Protein AF-A0A821SSR6-F1 (afdb_monomer)

Radius of gyration: 15.4 Å; Cα contacts (8 Å, |Δi|>4): 166; chains: 1; bounding box: 38×24×44 Å

Foldseek 3Di:
DDDDDQAQQPDFPDWDQDPNDIDTSNPPCVVVPQQDPVQACPPDQRHQLSQSNALDCDPAQNRPQFPWFQAPPPRDTHGDHSVPGPPPDAGHDVRD

Secondary structure (DSSP, 8-state):
-PPPPPSSSSS---EEEETTEEEETTTTTTTS-SSSTTTTTSSS--STT-GGGTT---TTTTT-SEEEEEBTTT--EEEEEGGGSSSS---BTT--

Organism: NCBI:txid392032

Mean predicted aligned error: 6.19 Å

Solvent-accessible surface area (backbone atoms only — not comparable to full-atom values): 5668 Å² total; per-residue (Å²): 129,90,82,76,72,59,49,36,46,89,53,84,74,44,74,51,73,58,98,86,41,85,42,40,39,58,54,67,36,95,80,48,51,32,59,37,94,81,38,44,70,65,84,52,79,39,21,68,48,31,66,16,48,32,51,43,93,37,96,69,32,72,54,37,69,21,45,80,29,43,28,61,88,77,68,47,80,40,50,42,48,41,88,59,26,66,69,86,51,76,54,23,68,91,58,52

Sequence (96 aa):
LPHFPTLCDGYNDYSETIDGIFETDETNCERWPCDNQYTRHDGLWNCPDGADEAQFFHPVCHQSIGHPCLLHNTTELICLPLANSNDGIIDCYGGT

Structure (mmCIF, N/CA/C/O backbone):
data_AF-A0A821SSR6-F1
#
_entry.id   AF-A0A821SSR6-F1
#
loop_
_atom_site.group_PDB
_atom_site.id
_atom_site.type_symbol
_atom_site.label_atom_id
_atom_site.label_alt_id
_atom_site.label_comp_id
_atom_site.label_asym_id
_atom_site.label_entity_id
_atom_site.label_seq_id
_atom_site.pdbx_PDB_ins_code
_atom_site.Cartn_x
_atom_site.Cartn_y
_atom_site.Cartn_z
_atom_site.occupancy
_atom_site.B_iso_or_equiv
_atom_site.auth_seq_id
_atom_site.auth_comp_id
_atom_site.auth_asym_id
_atom_site.auth_atom_id
_atom_site.pdbx_PDB_model_num
ATOM 1 N N . LEU A 1 1 ? -4.745 15.412 -9.884 1.00 41.72 1 LEU A N 1
ATOM 2 C CA . LEU A 1 1 ? -3.364 15.729 -9.451 1.00 41.72 1 LEU A CA 1
ATOM 3 C C . LEU A 1 1 ? -2.421 14.871 -10.285 1.00 41.72 1 LEU A C 1
ATOM 5 O O . LEU A 1 1 ? -2.884 13.826 -10.730 1.00 41.72 1 LEU A O 1
ATOM 9 N N . PRO A 1 2 ? -1.188 15.309 -10.584 1.00 48.34 2 PRO A N 1
ATOM 10 C CA . PRO A 1 2 ? -0.213 14.430 -11.222 1.00 48.34 2 PRO A CA 1
ATOM 11 C C . PRO A 1 2 ? 0.018 13.213 -10.317 1.00 48.34 2 PRO A C 1
ATOM 13 O O . PRO A 1 2 ? 0.228 13.375 -9.118 1.00 48.34 2 PRO A O 1
ATOM 16 N N . HIS A 1 3 ? -0.115 12.025 -10.895 1.00 62.06 3 HIS A N 1
ATOM 17 C CA . HIS A 1 3 ? 0.185 10.755 -10.251 1.00 62.06 3 HIS A CA 1
ATOM 18 C C . HIS A 1 3 ? 1.703 10.568 -10.294 1.00 62.06 3 HIS A C 1
ATOM 20 O O . HIS A 1 3 ? 2.276 10.587 -11.386 1.00 62.06 3 HIS A O 1
ATOM 26 N N . PHE A 1 4 ? 2.354 10.484 -9.137 1.00 67.50 4 PHE A N 1
ATOM 27 C CA . PHE A 1 4 ? 3.745 10.046 -9.067 1.00 67.50 4 PHE A CA 1
ATOM 28 C C . PHE A 1 4 ? 3.716 8.528 -8.884 1.00 67.50 4 PHE A C 1
ATOM 30 O O . PHE A 1 4 ? 3.031 8.094 -7.962 1.00 67.50 4 PHE A O 1
ATOM 37 N N . PRO A 1 5 ? 4.372 7.744 -9.759 1.00 72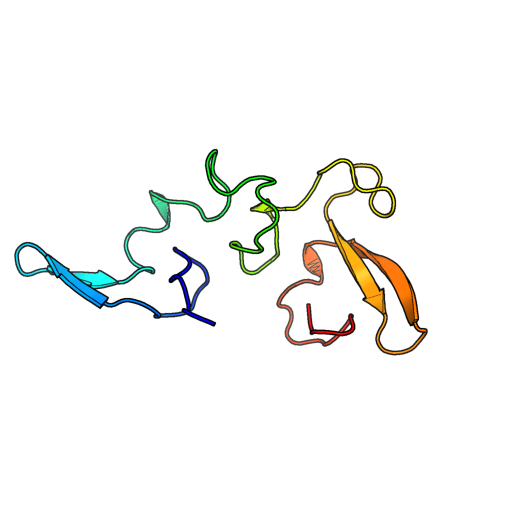.88 5 PRO A N 1
ATOM 38 C CA . PRO A 1 5 ? 4.406 6.295 -9.609 1.00 72.88 5 PRO A CA 1
ATOM 39 C C . PRO A 1 5 ? 5.099 5.940 -8.293 1.00 72.88 5 PRO A C 1
ATOM 41 O O . PRO A 1 5 ? 6.199 6.434 -8.014 1.00 72.88 5 PRO A O 1
ATOM 44 N N . THR A 1 6 ? 4.422 5.129 -7.491 1.00 79.25 6 THR A N 1
ATOM 45 C CA . THR A 1 6 ? 4.990 4.499 -6.303 1.00 79.25 6 THR A CA 1
ATOM 46 C C . THR A 1 6 ? 5.788 3.288 -6.770 1.00 79.25 6 THR A C 1
ATOM 48 O O . THR A 1 6 ? 5.427 2.643 -7.743 1.00 79.25 6 THR A O 1
ATOM 51 N N . LEU A 1 7 ? 6.915 3.002 -6.125 1.00 84.38 7 LEU A N 1
ATOM 52 C CA . LEU A 1 7 ? 7.696 1.815 -6.460 1.00 84.38 7 LEU A CA 1
ATOM 53 C C . LEU A 1 7 ? 7.264 0.657 -5.568 1.00 84.38 7 LEU A C 1
ATOM 55 O O . LEU A 1 7 ? 7.266 0.808 -4.344 1.00 84.38 7 LEU A O 1
ATOM 59 N N . CYS A 1 8 ? 7.036 -0.509 -6.166 1.00 82.25 8 CYS A N 1
ATOM 60 C CA . CYS A 1 8 ? 6.821 -1.763 -5.453 1.00 82.25 8 CYS A CA 1
ATOM 61 C C . CYS A 1 8 ? 5.568 -1.773 -4.568 1.00 82.25 8 CYS A C 1
ATOM 63 O O . CYS A 1 8 ? 5.598 -2.304 -3.451 1.00 82.25 8 CYS A O 1
ATOM 65 N N . ASP A 1 9 ? 4.476 -1.194 -5.066 1.00 78.94 9 ASP A N 1
ATOM 66 C CA . ASP A 1 9 ? 3.172 -1.154 -4.395 1.00 78.94 9 ASP A CA 1
ATOM 67 C C . ASP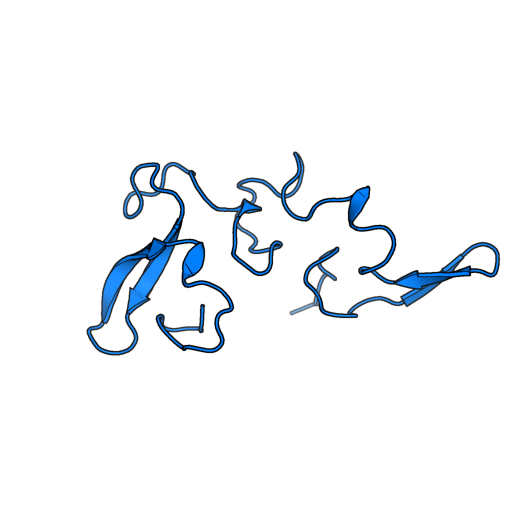 A 1 9 ? 2.183 -2.207 -4.937 1.00 78.94 9 ASP A C 1
ATOM 69 O O . ASP A 1 9 ? 1.045 -2.321 -4.470 1.00 78.94 9 ASP A O 1
ATOM 73 N N . GLY A 1 10 ? 2.629 -3.034 -5.885 1.00 81.75 10 GLY A N 1
ATOM 74 C CA . GLY A 1 10 ? 1.838 -4.080 -6.524 1.00 81.75 10 GLY A CA 1
ATOM 75 C C . GLY A 1 10 ? 1.044 -3.614 -7.747 1.00 81.75 10 GLY A C 1
ATOM 76 O O . GLY A 1 10 ? 0.381 -4.449 -8.379 1.00 81.75 10 GLY A O 1
ATOM 77 N N . TYR A 1 11 ? 1.110 -2.333 -8.113 1.00 84.75 11 TYR A N 1
ATOM 78 C CA . TYR A 1 11 ? 0.477 -1.771 -9.301 1.00 84.75 11 TYR A CA 1
ATOM 79 C C . TYR A 1 11 ? 1.538 -1.379 -10.334 1.00 84.75 11 TYR A C 1
ATOM 81 O O . TYR A 1 11 ? 2.636 -0.973 -10.006 1.00 84.75 11 TYR A O 1
ATOM 89 N N . ASN A 1 12 ? 1.229 -1.559 -11.622 1.00 89.00 12 ASN A N 1
ATOM 90 C CA . ASN A 1 12 ? 2.147 -1.147 -12.689 1.00 89.00 12 ASN A CA 1
ATOM 91 C C . ASN A 1 12 ? 1.755 0.252 -13.162 1.00 89.00 12 ASN A C 1
ATOM 93 O O . ASN A 1 12 ? 0.925 0.379 -14.073 1.00 89.00 12 ASN A O 1
ATOM 97 N N . ASP A 1 13 ? 2.343 1.283 -12.564 1.00 89.56 13 ASP A N 1
A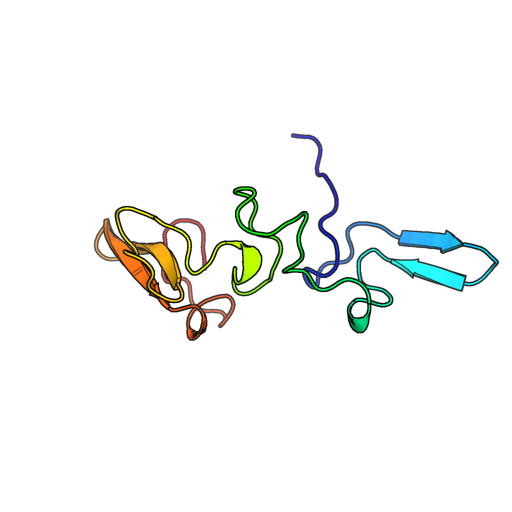TOM 98 C CA . ASP A 1 13 ? 2.105 2.677 -12.934 1.00 89.56 13 ASP A CA 1
ATOM 99 C C . ASP A 1 13 ? 3.147 3.205 -13.924 1.00 89.56 13 ASP A C 1
ATOM 101 O O . ASP A 1 13 ? 2.876 4.159 -14.668 1.00 89.56 13 ASP A O 1
ATOM 105 N N . TYR A 1 14 ? 4.318 2.565 -13.992 1.00 89.50 14 TYR A N 1
ATOM 106 C CA . TYR A 1 14 ? 5.387 2.916 -14.918 1.00 89.50 14 TYR A CA 1
ATOM 107 C C . TYR A 1 14 ? 5.997 1.694 -15.607 1.00 89.50 14 TYR A C 1
ATOM 109 O O . TYR A 1 14 ? 6.270 0.667 -14.999 1.00 89.50 14 TYR A O 1
ATOM 117 N N . SER A 1 15 ? 6.280 1.812 -16.905 1.00 92.06 15 SER A N 1
ATOM 118 C CA . SER A 1 15 ? 7.050 0.792 -17.622 1.00 92.06 15 SER A CA 1
ATOM 119 C C . SER A 1 15 ? 7.908 1.393 -18.725 1.00 92.06 15 SER A C 1
ATOM 121 O O . SER A 1 15 ? 7.497 2.327 -19.418 1.00 92.06 15 SER A O 1
ATOM 123 N N . GLU A 1 16 ? 9.106 0.843 -18.904 1.00 93.19 16 GLU A N 1
ATOM 124 C CA . GLU A 1 16 ? 10.055 1.259 -19.933 1.00 93.19 16 GLU A CA 1
ATOM 125 C C . GLU A 1 16 ? 10.957 0.089 -20.356 1.00 93.19 16 GLU A C 1
ATOM 127 O O . GLU A 1 16 ? 11.051 -0.934 -19.687 1.00 93.19 16 GLU A O 1
ATOM 132 N N . THR A 1 17 ? 11.622 0.206 -21.506 1.00 95.25 17 THR A N 1
ATOM 133 C CA . THR A 1 17 ? 12.676 -0.733 -21.909 1.00 95.25 17 THR A CA 1
ATOM 134 C C . THR A 1 17 ? 14.049 -0.104 -21.695 1.00 95.25 17 THR A C 1
ATOM 136 O O . THR A 1 17 ? 14.422 0.814 -22.424 1.00 95.25 17 THR A O 1
ATOM 139 N N . ILE A 1 18 ? 14.817 -0.626 -20.738 1.00 89.81 18 ILE A N 1
ATOM 140 C CA . ILE A 1 18 ? 16.168 -0.163 -20.394 1.00 89.81 18 ILE A CA 1
ATOM 141 C C . ILE A 1 18 ? 17.154 -1.270 -20.774 1.00 89.81 18 ILE A C 1
ATOM 143 O O . ILE A 1 18 ? 16.978 -2.422 -20.390 1.00 89.81 18 ILE A O 1
ATOM 147 N N . ASP A 1 19 ? 18.158 -0.955 -21.598 1.00 92.00 19 ASP A N 1
ATOM 148 C CA . ASP A 1 19 ? 19.156 -1.923 -22.093 1.00 92.00 19 ASP A CA 1
ATOM 149 C C . ASP A 1 19 ? 18.558 -3.196 -22.736 1.00 92.00 19 ASP A C 1
ATOM 151 O O . ASP A 1 19 ? 19.151 -4.275 -22.731 1.00 92.00 19 ASP A O 1
ATOM 155 N N . GLY A 1 20 ? 17.368 -3.068 -23.335 1.00 92.50 20 GLY A N 1
ATOM 156 C CA . GLY A 1 20 ? 16.647 -4.177 -23.972 1.00 92.50 20 GLY A CA 1
ATOM 157 C C . GLY A 1 20 ? 15.865 -5.073 -23.005 1.00 92.50 20 GLY A C 1
ATOM 158 O O . GLY A 1 20 ? 15.287 -6.066 -23.448 1.00 92.50 20 GLY A O 1
ATOM 159 N N . ILE A 1 21 ? 15.821 -4.729 -21.719 1.00 92.38 21 ILE A N 1
ATOM 160 C CA . ILE A 1 21 ? 15.024 -5.401 -20.693 1.00 92.38 21 ILE A CA 1
ATOM 161 C C . ILE A 1 21 ? 13.771 -4.562 -20.441 1.00 92.38 21 ILE A C 1
ATOM 163 O O . ILE A 1 21 ? 13.850 -3.340 -20.342 1.00 92.38 21 ILE A O 1
ATOM 167 N N . PHE A 1 22 ? 12.607 -5.212 -20.386 1.00 92.75 22 PHE A N 1
ATOM 168 C CA . PHE A 1 22 ? 11.357 -4.559 -20.007 1.00 92.75 22 PHE A CA 1
ATOM 169 C C . PHE A 1 22 ? 11.312 -4.426 -18.485 1.00 92.75 22 PHE A C 1
ATOM 171 O O . PHE A 1 22 ? 11.263 -5.432 -17.778 1.00 92.75 22 PHE A O 1
ATOM 178 N N . GLU A 1 23 ? 11.357 -3.190 -18.013 1.00 92.69 23 GLU A N 1
ATOM 179 C CA . GLU A 1 23 ? 11.384 -2.818 -16.606 1.00 92.69 23 GLU A CA 1
ATOM 180 C C . GLU A 1 23 ? 10.087 -2.086 -16.248 1.00 92.69 23 GLU A C 1
ATOM 182 O O . GLU A 1 23 ? 9.512 -1.357 -17.061 1.00 92.69 23 GLU A O 1
ATOM 187 N N . THR A 1 24 ? 9.635 -2.288 -15.018 1.00 92.12 24 THR A N 1
ATOM 188 C CA . THR A 1 24 ? 8.462 -1.641 -14.429 1.00 92.12 24 THR A CA 1
ATOM 189 C C . THR A 1 24 ? 8.855 -1.057 -13.079 1.00 92.12 24 THR A C 1
ATOM 191 O O . THR A 1 24 ? 9.912 -1.397 -12.542 1.00 92.12 24 THR A O 1
ATOM 194 N N . ASP A 1 25 ? 8.012 -0.201 -12.521 1.00 87.94 25 ASP A N 1
ATOM 195 C CA . ASP A 1 25 ? 8.068 0.187 -11.107 1.00 87.94 25 ASP A CA 1
ATOM 196 C C . ASP A 1 25 ? 7.969 -0.999 -10.129 1.00 87.94 25 ASP A C 1
ATOM 198 O O . ASP A 1 25 ? 8.395 -0.879 -8.983 1.00 87.94 25 ASP A O 1
ATOM 202 N N . GLU A 1 26 ? 7.537 -2.164 -10.618 1.00 89.62 26 GLU A N 1
ATOM 203 C CA . GLU A 1 26 ? 7.420 -3.421 -9.875 1.00 89.62 26 GLU A CA 1
ATOM 204 C C . GLU A 1 26 ? 8.576 -4.413 -10.125 1.00 89.62 26 GLU A C 1
ATOM 206 O O . GLU A 1 26 ? 8.534 -5.567 -9.681 1.00 89.62 26 GLU A O 1
ATOM 211 N N . THR A 1 27 ? 9.633 -4.015 -10.845 1.00 89.94 27 THR A N 1
ATOM 212 C CA . THR A 1 27 ? 10.779 -4.903 -11.105 1.00 89.94 27 THR A CA 1
ATOM 213 C C . THR A 1 27 ? 11.890 -4.737 -10.060 1.00 89.94 27 THR A C 1
ATOM 215 O O . THR A 1 27 ? 12.290 -3.632 -9.709 1.00 89.94 27 THR A O 1
ATOM 218 N N . ASN A 1 28 ? 12.489 -5.852 -9.619 1.00 87.62 28 ASN A N 1
ATOM 219 C CA . ASN A 1 28 ? 13.578 -5.898 -8.629 1.00 87.62 28 ASN A CA 1
ATOM 220 C C . ASN A 1 28 ? 13.217 -5.303 -7.248 1.00 87.62 28 ASN A C 1
ATOM 222 O O . ASN A 1 28 ? 14.085 -4.745 -6.566 1.00 87.62 28 ASN A O 1
ATOM 226 N N . CYS A 1 29 ? 11.966 -5.434 -6.808 1.00 86.25 29 CYS A N 1
ATOM 227 C CA . CYS A 1 29 ? 11.501 -4.937 -5.508 1.00 86.25 29 CYS A CA 1
ATOM 228 C C . CYS A 1 29 ? 12.248 -5.526 -4.304 1.00 86.25 29 CYS A C 1
ATOM 230 O O . CYS A 1 29 ? 12.361 -4.891 -3.259 1.00 86.25 29 CYS A O 1
ATOM 232 N N . GLU A 1 30 ? 12.873 -6.696 -4.449 1.00 86.31 30 GLU A N 1
ATOM 233 C CA . GLU A 1 30 ? 13.771 -7.251 -3.435 1.00 86.31 30 GLU A CA 1
ATOM 234 C C . GLU A 1 30 ? 15.031 -6.400 -3.190 1.00 86.31 30 GLU A C 1
ATOM 236 O O . GLU A 1 30 ? 15.684 -6.544 -2.155 1.00 86.31 30 GLU A O 1
ATOM 241 N N . ARG A 1 31 ? 15.389 -5.517 -4.132 1.00 86.31 31 ARG A N 1
ATOM 242 C CA . ARG A 1 31 ? 16.493 -4.550 -3.997 1.00 86.31 31 ARG A CA 1
ATOM 243 C C . ARG A 1 31 ? 16.017 -3.180 -3.521 1.00 86.31 31 ARG A C 1
ATOM 245 O O . ARG A 1 31 ? 16.819 -2.442 -2.950 1.00 86.31 31 ARG A O 1
ATOM 252 N N . TRP A 1 32 ? 14.745 -2.867 -3.748 1.00 82.81 32 TRP A N 1
ATOM 253 C CA . TRP A 1 32 ? 14.108 -1.591 -3.435 1.00 82.81 32 TRP A CA 1
ATOM 254 C C . TRP A 1 32 ? 12.831 -1.848 -2.632 1.00 82.81 32 TRP A C 1
ATOM 256 O O . TRP A 1 32 ? 11.735 -1.748 -3.176 1.00 82.81 32 TRP A O 1
ATOM 266 N N . PRO A 1 33 ? 12.953 -2.229 -1.347 1.00 83.88 33 PRO A N 1
ATOM 267 C CA . PRO A 1 33 ? 11.779 -2.465 -0.521 1.00 83.88 33 PRO A CA 1
ATOM 268 C C . PRO A 1 33 ? 10.958 -1.178 -0.381 1.00 83.88 33 PRO A C 1
ATOM 270 O O . PRO A 1 33 ? 11.531 -0.089 -0.262 1.00 83.88 33 PRO A O 1
ATOM 273 N N . CYS A 1 34 ? 9.631 -1.318 -0.341 1.00 86.81 34 CYS A N 1
ATOM 274 C CA . CYS A 1 34 ? 8.701 -0.201 -0.162 1.00 86.81 34 CYS A CA 1
ATOM 275 C C . CYS A 1 34 ? 8.950 0.560 1.156 1.00 86.81 34 CYS A C 1
ATOM 277 O O . CYS A 1 34 ? 8.847 1.779 1.164 1.00 86.81 34 CYS A O 1
ATOM 279 N N . ASP A 1 35 ? 9.376 -0.114 2.238 1.00 88.00 35 ASP A N 1
ATOM 280 C CA . ASP A 1 35 ? 9.888 0.512 3.470 1.00 88.00 35 ASP A CA 1
ATOM 281 C C . ASP A 1 35 ? 11.417 0.635 3.389 1.00 88.00 35 ASP A C 1
ATOM 283 O O . ASP A 1 35 ? 12.166 -0.324 3.610 1.00 88.00 35 ASP A O 1
ATOM 287 N N . ASN A 1 36 ? 11.892 1.839 3.083 1.00 86.62 36 ASN A N 1
ATOM 288 C CA . ASN A 1 36 ? 13.306 2.181 3.046 1.00 86.62 36 ASN A CA 1
ATOM 289 C C . ASN A 1 36 ? 13.550 3.583 3.636 1.00 86.62 36 ASN A C 1
ATOM 291 O O . ASN A 1 36 ? 12.636 4.274 4.063 1.00 86.62 36 ASN A O 1
ATOM 295 N N . GLN A 1 37 ? 14.807 4.030 3.681 1.00 88.88 37 GLN A N 1
ATOM 296 C CA . GLN A 1 37 ? 15.172 5.307 4.315 1.00 88.88 37 GLN A CA 1
ATOM 297 C C . GLN A 1 37 ? 14.558 6.564 3.668 1.00 88.88 37 GLN A C 1
ATOM 299 O O . GLN A 1 37 ? 14.672 7.642 4.246 1.00 88.88 37 GLN A O 1
ATOM 304 N N . TYR A 1 38 ? 14.009 6.448 2.457 1.00 85.62 38 TYR A N 1
ATOM 305 C CA . TYR A 1 38 ? 13.400 7.551 1.717 1.00 85.62 38 TYR A CA 1
ATOM 306 C C . TYR A 1 38 ? 11.878 7.578 1.836 1.00 85.62 38 TYR A C 1
ATOM 308 O O . TYR A 1 38 ? 11.321 8.664 1.762 1.00 85.62 38 TYR A O 1
ATOM 316 N N . THR A 1 39 ? 11.249 6.416 2.015 1.00 87.44 39 THR A N 1
ATOM 317 C CA . THR A 1 39 ? 9.791 6.258 2.127 1.00 87.44 39 THR A CA 1
ATOM 318 C C . THR A 1 39 ? 9.324 6.174 3.573 1.00 87.44 39 THR A C 1
ATOM 320 O O . THR A 1 39 ? 8.198 6.520 3.881 1.00 87.44 39 THR A O 1
ATOM 323 N N . ARG A 1 40 ? 10.190 5.740 4.496 1.00 89.56 40 ARG A N 1
ATOM 324 C CA . ARG A 1 40 ? 9.813 5.584 5.898 1.00 89.56 40 ARG A CA 1
ATOM 325 C C . ARG A 1 40 ? 9.425 6.913 6.532 1.00 89.56 40 ARG A C 1
ATOM 327 O O . ARG A 1 40 ? 10.280 7.792 6.690 1.00 89.56 40 ARG A O 1
ATOM 334 N N . HIS A 1 41 ? 8.201 6.964 7.048 1.00 87.25 41 HIS A N 1
ATOM 335 C CA . HIS A 1 41 ? 7.645 8.101 7.783 1.00 87.25 41 HIS A CA 1
ATOM 336 C C . HIS A 1 41 ? 7.683 9.395 6.964 1.00 87.25 41 HIS A C 1
ATOM 338 O O . HIS A 1 41 ? 7.891 10.480 7.521 1.00 87.25 41 HIS A O 1
ATOM 344 N N . ASP A 1 42 ? 7.531 9.282 5.644 1.00 86.88 42 ASP A N 1
ATOM 345 C CA . ASP A 1 42 ? 7.461 10.422 4.732 1.00 86.88 42 ASP A CA 1
ATOM 346 C C . ASP A 1 42 ? 6.023 10.958 4.580 1.00 86.88 42 ASP A C 1
ATOM 348 O O . ASP A 1 42 ? 5.815 12.066 4.068 1.00 86.88 42 ASP A O 1
ATOM 352 N N . GLY A 1 43 ? 5.045 10.228 5.129 1.00 84.12 43 GLY A N 1
ATOM 353 C CA . GLY A 1 43 ? 3.626 10.562 5.118 1.00 84.12 43 GLY A CA 1
ATOM 354 C C . GLY A 1 43 ? 2.876 10.057 3.885 1.00 84.12 43 GLY A C 1
ATOM 355 O O . GLY A 1 43 ? 1.700 10.401 3.726 1.00 84.12 43 GLY A O 1
ATOM 356 N N . LEU A 1 44 ? 3.525 9.283 3.014 1.00 85.12 44 LEU A N 1
ATOM 357 C CA . LEU A 1 44 ? 2.927 8.607 1.869 1.00 85.12 44 LEU A CA 1
ATOM 358 C C . LEU A 1 44 ? 2.845 7.110 2.152 1.00 85.12 44 LEU A C 1
ATOM 360 O O . LEU A 1 44 ? 3.747 6.517 2.714 1.00 85.12 44 LEU A O 1
ATOM 364 N N . TRP A 1 45 ? 1.738 6.494 1.752 1.00 84.19 45 TRP A N 1
ATOM 365 C CA . TRP A 1 45 ? 1.518 5.067 1.946 1.00 84.19 45 TRP A CA 1
ATOM 366 C C . TRP A 1 45 ? 2.072 4.315 0.731 1.00 84.19 45 TRP A C 1
ATOM 368 O O . TRP A 1 45 ? 1.357 4.140 -0.256 1.00 84.19 45 TRP A O 1
ATOM 378 N N . ASN A 1 46 ? 3.345 3.917 0.783 1.00 86.38 46 ASN A N 1
ATOM 379 C CA . ASN A 1 46 ? 4.025 3.241 -0.326 1.00 86.38 46 ASN A CA 1
ATOM 380 C C . ASN A 1 46 ? 3.909 1.713 -0.234 1.00 86.38 46 ASN A C 1
ATOM 382 O O . ASN A 1 46 ? 3.798 1.037 -1.253 1.00 86.38 46 ASN A O 1
ATOM 386 N N . CYS A 1 47 ? 3.946 1.141 0.973 1.00 86.50 47 CYS A N 1
ATOM 387 C CA . CYS A 1 47 ? 3.789 -0.303 1.139 1.00 86.50 47 CYS A CA 1
ATOM 388 C C . CYS A 1 47 ? 2.312 -0.703 1.087 1.00 86.50 47 CYS A C 1
ATOM 390 O O . CYS A 1 47 ? 1.511 -0.052 1.744 1.00 86.50 47 CYS A O 1
ATOM 392 N N . PRO A 1 48 ? 1.915 -1.821 0.455 1.00 84.50 48 PRO A N 1
ATOM 393 C CA . PRO A 1 48 ? 0.506 -2.223 0.407 1.00 84.50 48 PRO A CA 1
ATOM 394 C C . PRO A 1 48 ? -0.163 -2.349 1.785 1.00 84.50 48 PRO A C 1
ATOM 396 O O . PRO A 1 48 ? -1.344 -2.059 1.928 1.00 84.50 48 PRO A O 1
ATOM 399 N N . ASP A 1 49 ? 0.587 -2.740 2.817 1.00 87.50 49 ASP A N 1
ATOM 400 C CA . ASP A 1 49 ? 0.106 -2.824 4.198 1.00 87.50 49 ASP A CA 1
ATOM 401 C C . ASP A 1 49 ? 0.276 -1.516 5.002 1.00 87.50 49 ASP A C 1
ATOM 403 O O . ASP A 1 49 ? -0.335 -1.353 6.061 1.00 87.50 49 ASP A O 1
ATOM 407 N N . GLY A 1 50 ? 1.056 -0.562 4.490 1.00 87.06 50 GLY A N 1
ATOM 408 C CA . GLY A 1 50 ? 1.388 0.707 5.142 1.00 87.06 50 GLY A CA 1
ATOM 409 C C . GLY A 1 50 ? 2.559 0.601 6.113 1.00 87.06 50 GLY A C 1
ATOM 410 O O . GLY A 1 50 ? 2.668 1.401 7.044 1.00 87.06 50 GLY A O 1
ATOM 411 N N . ALA A 1 51 ? 3.408 -0.423 5.964 1.00 89.50 51 ALA A N 1
ATOM 412 C CA . ALA A 1 51 ? 4.532 -0.666 6.864 1.00 89.50 51 ALA A CA 1
ATOM 413 C C . ALA A 1 51 ? 5.553 0.482 6.910 1.00 89.50 51 ALA A C 1
ATOM 415 O O . ALA A 1 51 ? 6.146 0.717 7.964 1.00 89.50 51 ALA A O 1
ATOM 416 N N . ASP A 1 52 ? 5.729 1.208 5.808 1.00 88.56 52 ASP A N 1
ATOM 417 C CA . ASP A 1 52 ? 6.598 2.383 5.709 1.00 88.56 52 ASP A CA 1
ATOM 418 C C . ASP A 1 52 ? 6.145 3.537 6.618 1.00 88.56 52 ASP A C 1
ATOM 420 O O . ASP A 1 52 ? 6.979 4.274 7.147 1.00 88.56 52 ASP A O 1
ATOM 424 N N . GLU A 1 53 ? 4.848 3.613 6.918 1.00 88.31 53 GLU A N 1
ATOM 425 C CA . GLU A 1 53 ? 4.251 4.632 7.790 1.00 88.31 53 GLU A CA 1
ATOM 426 C C . GLU A 1 53 ? 3.919 4.120 9.207 1.00 88.31 53 GLU A C 1
ATOM 428 O O . GLU A 1 53 ? 3.461 4.868 10.080 1.00 88.31 53 GLU A O 1
ATOM 433 N N . ALA A 1 54 ? 4.183 2.842 9.488 1.00 85.69 54 ALA A N 1
ATOM 434 C CA . ALA A 1 54 ? 3.900 2.227 10.780 1.00 85.69 54 ALA A CA 1
ATOM 435 C C . ALA A 1 54 ? 4.941 2.581 11.857 1.00 85.69 54 ALA A C 1
ATOM 437 O O . ALA A 1 54 ? 6.057 3.014 11.581 1.00 85.69 54 ALA A O 1
ATOM 438 N N . GLN A 1 55 ? 4.597 2.362 13.133 1.00 80.31 55 GLN A N 1
ATOM 439 C CA . GLN A 1 55 ? 5.477 2.621 14.291 1.00 80.31 55 GLN A CA 1
ATOM 440 C C . GLN A 1 55 ? 5.961 4.079 14.425 1.00 80.31 55 GLN A C 1
ATOM 442 O O . GLN A 1 55 ? 6.885 4.369 15.189 1.00 80.31 55 GLN A O 1
ATOM 447 N N . PHE A 1 56 ? 5.315 5.020 13.739 1.00 77.06 56 PHE A N 1
ATOM 448 C CA . PHE A 1 56 ? 5.562 6.441 13.922 1.00 77.06 56 PHE A CA 1
ATOM 449 C C . PHE A 1 56 ? 4.902 6.965 15.208 1.00 77.06 56 PHE A C 1
ATOM 451 O O . PHE A 1 56 ? 3.928 6.398 15.725 1.00 77.06 56 PHE A O 1
ATOM 458 N N . PHE A 1 57 ? 5.406 8.082 15.747 1.00 74.81 57 PHE A N 1
ATOM 459 C CA . PHE A 1 57 ? 4.744 8.763 16.860 1.00 74.81 57 PHE A CA 1
ATOM 460 C C . PHE A 1 57 ? 3.476 9.465 16.362 1.00 74.81 57 PHE A C 1
ATOM 462 O O . PHE A 1 57 ? 3.461 10.664 16.096 1.00 74.81 57 PHE A O 1
ATOM 469 N N . HIS A 1 58 ? 2.394 8.700 16.247 1.00 79.56 58 HIS A N 1
ATOM 470 C CA . HIS A 1 58 ? 1.068 9.225 15.968 1.00 79.56 58 HIS A CA 1
ATOM 471 C C . HIS A 1 58 ? 0.231 9.271 17.261 1.00 79.56 58 HIS A C 1
ATOM 473 O O . HIS A 1 58 ? 0.233 8.284 18.005 1.00 79.56 58 HIS A O 1
ATOM 479 N N . PRO A 1 59 ? -0.533 10.351 17.536 1.00 82.62 59 PRO A N 1
ATOM 480 C CA . PRO A 1 59 ? -1.358 10.470 18.747 1.00 82.62 59 PRO A CA 1
ATOM 481 C C . PRO A 1 59 ? -2.361 9.326 18.949 1.00 82.62 59 PRO A C 1
ATOM 483 O O . PRO A 1 59 ? -2.756 9.036 20.070 1.00 82.62 59 PRO A O 1
ATOM 486 N N . VAL A 1 60 ? -2.779 8.685 17.855 1.00 85.25 60 VAL A N 1
ATOM 487 C CA . VAL A 1 60 ? -3.730 7.560 17.872 1.00 85.25 60 VAL A CA 1
ATOM 488 C C . VAL A 1 60 ? -3.022 6.222 18.075 1.00 85.25 60 VAL A C 1
ATOM 490 O O . VAL A 1 60 ? -3.511 5.374 18.813 1.00 85.25 60 VAL A O 1
ATOM 493 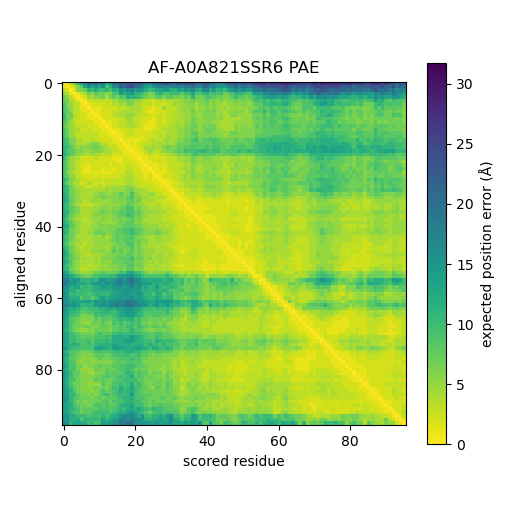N N . CYS A 1 61 ? -1.868 6.025 17.433 1.00 85.38 61 CYS A N 1
ATOM 494 C CA . CYS A 1 61 ? -1.189 4.733 17.425 1.00 85.38 61 CYS A CA 1
ATOM 495 C C . CYS A 1 61 ? -0.142 4.580 18.529 1.00 85.38 61 CYS A C 1
ATOM 497 O O . CYS A 1 61 ? 0.199 3.448 18.836 1.00 85.38 61 CYS A O 1
ATOM 499 N N . HIS A 1 62 ? 0.351 5.654 19.161 1.00 81.12 62 HIS A N 1
ATOM 500 C CA . HIS A 1 62 ? 1.284 5.601 20.302 1.00 81.12 62 HIS A CA 1
ATOM 501 C C . HIS A 1 62 ? 2.383 4.515 20.170 1.00 81.12 62 HIS A C 1
ATOM 503 O O . HIS A 1 62 ? 2.587 3.721 21.084 1.00 81.12 62 HIS A O 1
ATOM 509 N N . GLN A 1 63 ? 3.094 4.479 19.031 1.00 75.62 63 GLN A N 1
ATOM 510 C CA . GLN A 1 63 ? 4.145 3.489 18.699 1.00 75.62 63 GLN A CA 1
ATOM 511 C C . GLN A 1 63 ? 3.662 2.042 18.472 1.00 75.62 63 GLN A C 1
ATOM 513 O O . GLN A 1 63 ? 4.467 1.114 18.404 1.00 75.62 63 GLN A O 1
ATOM 518 N N . SER A 1 64 ? 2.357 1.832 18.331 1.00 83.88 64 SER A N 1
ATOM 519 C CA . SER A 1 64 ? 1.791 0.557 17.894 1.00 83.88 64 SER A CA 1
ATOM 520 C C . SER A 1 64 ? 2.124 0.291 16.428 1.00 83.88 64 SER A C 1
ATOM 522 O O . SER A 1 64 ? 2.334 1.205 15.629 1.00 83.88 64 SER A O 1
ATOM 524 N N . ILE A 1 65 ? 2.156 -0.993 16.085 1.00 86.94 65 ILE A N 1
ATOM 525 C CA . ILE A 1 65 ? 2.381 -1.494 14.729 1.00 86.94 65 ILE A CA 1
ATOM 526 C C . ILE A 1 65 ? 1.055 -1.408 13.966 1.00 86.94 65 ILE A C 1
ATOM 528 O O . ILE A 1 65 ? 0.260 -2.348 13.981 1.00 86.94 65 ILE A O 1
ATOM 532 N N . GLY A 1 66 ? 0.787 -0.250 13.374 1.00 88.81 66 GLY A N 1
ATOM 533 C CA . GLY A 1 66 ? -0.464 0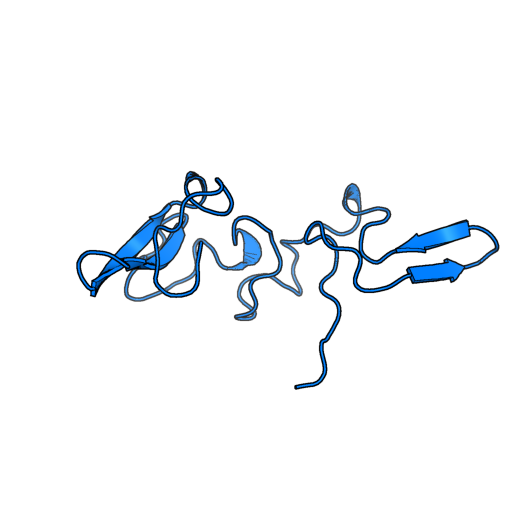.030 12.684 1.00 88.81 66 GLY A CA 1
ATOM 534 C C . GLY A 1 66 ? -0.542 1.468 12.195 1.00 88.81 66 GLY A C 1
ATOM 535 O O . GLY A 1 66 ? 0.406 2.238 12.371 1.00 88.81 66 GLY A O 1
ATOM 536 N N . HIS A 1 67 ? -1.688 1.823 11.626 1.00 87.94 67 HIS A N 1
ATOM 537 C CA . HIS A 1 67 ? -1.951 3.152 11.079 1.00 87.94 67 HIS A CA 1
ATOM 538 C C . HIS A 1 67 ? -3.265 3.739 11.621 1.00 87.94 67 HIS A C 1
ATOM 540 O O . HIS A 1 67 ? -4.130 3.017 12.131 1.00 87.94 67 HIS A O 1
ATOM 546 N N . PRO A 1 68 ? -3.414 5.074 11.608 1.00 89.25 68 PRO A N 1
ATOM 547 C CA . PRO A 1 68 ? -4.632 5.728 12.063 1.00 89.25 68 PRO A CA 1
ATOM 548 C C . PRO A 1 68 ? -5.789 5.441 11.106 1.00 89.25 68 PRO A C 1
ATOM 550 O O . PRO A 1 68 ? -5.724 5.749 9.922 1.00 89.25 68 PRO A O 1
ATOM 553 N N . CYS A 1 69 ? -6.885 4.937 11.653 1.00 90.69 69 CYS A N 1
ATOM 554 C CA . CYS A 1 69 ? -8.053 4.514 10.903 1.00 90.69 69 CYS A CA 1
ATOM 555 C C . CYS A 1 69 ? -9.309 5.148 11.485 1.00 90.69 69 CYS A C 1
ATOM 557 O O . CYS A 1 69 ? -9.582 5.021 12.679 1.00 90.69 69 CYS A O 1
ATOM 559 N N . LEU A 1 70 ? -10.107 5.801 10.642 1.00 93.38 70 LEU A N 1
ATOM 560 C CA . LEU A 1 70 ? -11.464 6.191 11.006 1.00 93.38 70 LEU A CA 1
ATOM 561 C C . LEU A 1 70 ? -12.415 5.072 10.584 1.00 93.38 70 LEU A C 1
ATOM 563 O O . LEU A 1 70 ? -12.689 4.933 9.394 1.00 93.38 70 LEU A O 1
ATOM 567 N N . LEU A 1 71 ? -12.922 4.293 11.537 1.00 93.56 71 LEU A N 1
ATOM 568 C CA . LEU A 1 71 ? -13.799 3.156 11.256 1.00 93.56 71 LEU A CA 1
ATOM 569 C C . LEU A 1 71 ? -15.030 3.575 10.445 1.00 93.56 71 LEU A C 1
ATOM 571 O O . LEU A 1 71 ? -15.751 4.505 10.824 1.00 93.56 71 LEU A O 1
ATOM 575 N N . HIS A 1 72 ? -15.307 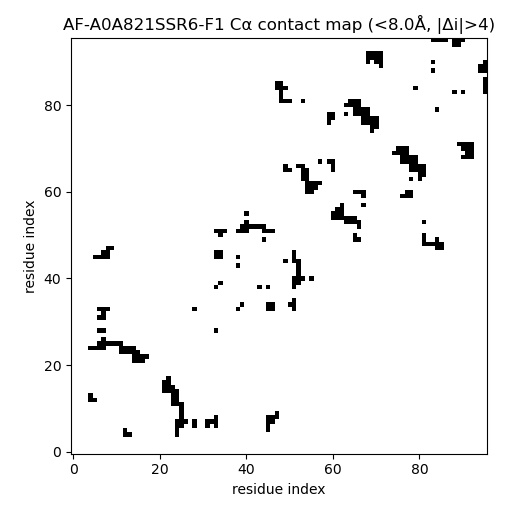2.858 9.352 1.00 89.44 72 HIS A N 1
ATOM 576 C CA . HIS A 1 72 ? -16.403 3.208 8.441 1.00 89.44 72 HIS A CA 1
ATOM 577 C C . HIS A 1 72 ? -17.793 3.065 9.093 1.00 89.44 72 HIS A C 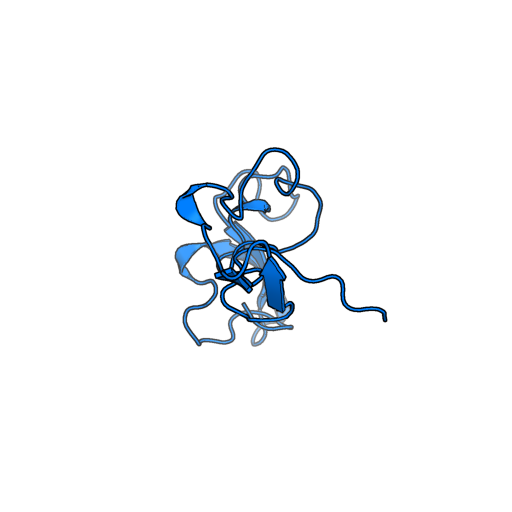1
ATOM 579 O O . HIS A 1 72 ? -18.722 3.803 8.766 1.00 89.44 72 HIS A O 1
ATOM 585 N N . ASN A 1 73 ? -17.939 2.135 10.040 1.00 89.62 73 ASN A N 1
ATOM 586 C CA . ASN A 1 73 ? -19.208 1.798 10.688 1.00 89.62 73 ASN A CA 1
ATOM 587 C C . ASN A 1 73 ? -19.537 2.688 11.902 1.00 89.62 73 ASN A C 1
ATOM 589 O O . ASN A 1 73 ? -20.693 3.072 12.076 1.00 89.62 73 ASN A O 1
ATOM 593 N N . THR A 1 74 ? -18.551 3.012 12.741 1.00 93.56 74 THR A N 1
ATOM 594 C CA . THR A 1 74 ? -18.747 3.731 14.010 1.00 93.56 74 THR A CA 1
ATOM 595 C C . THR A 1 74 ? -18.229 5.158 13.992 1.00 93.56 74 THR A C 1
ATOM 597 O O . THR A 1 74 ? -18.557 5.910 14.907 1.00 93.56 74 THR A O 1
ATOM 600 N N . THR A 1 75 ? -17.442 5.559 12.984 1.00 90.38 75 THR A N 1
ATOM 601 C CA . THR A 1 75 ? -16.703 6.839 12.948 1.00 90.38 75 THR A CA 1
ATOM 602 C C . THR A 1 75 ? -15.732 7.022 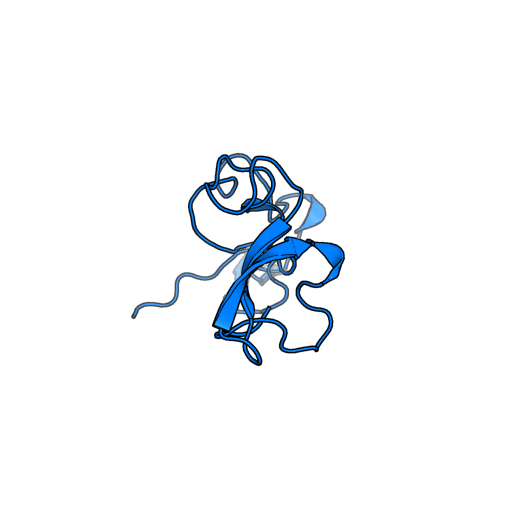14.122 1.00 90.38 75 THR A C 1
ATOM 604 O O . THR A 1 75 ? -15.375 8.144 14.476 1.00 90.38 75 THR A O 1
ATOM 607 N N . GLU A 1 76 ? -15.298 5.926 14.744 1.00 94.12 76 GLU A N 1
ATOM 608 C CA . GLU A 1 76 ? -14.285 5.948 15.797 1.00 94.12 76 GLU A CA 1
ATOM 609 C C . GLU A 1 76 ? -12.879 5.961 15.191 1.00 94.12 76 GLU A C 1
ATOM 611 O O . GLU A 1 76 ? -12.608 5.263 14.213 1.00 94.12 76 GLU A O 1
ATOM 616 N N . LEU A 1 77 ? -11.988 6.765 15.772 1.00 92.31 77 LEU A N 1
ATOM 617 C CA . LEU A 1 77 ? -10.591 6.839 15.366 1.00 92.31 77 LEU A CA 1
ATOM 618 C C . LEU A 1 77 ? -9.781 5.807 16.156 1.00 92.31 77 LEU A C 1
ATOM 620 O O . LEU A 1 77 ? -9.557 5.977 17.355 1.00 92.31 77 LEU A O 1
ATOM 624 N N . ILE A 1 78 ? -9.346 4.751 15.477 1.00 92.19 78 ILE A N 1
ATOM 625 C CA . ILE A 1 78 ? -8.570 3.649 16.048 1.00 92.19 78 ILE A CA 1
ATOM 626 C C . ILE A 1 78 ? -7.170 3.597 15.433 1.00 92.19 78 ILE A C 1
ATOM 628 O O . ILE A 1 78 ? -6.898 4.223 14.410 1.00 92.19 78 ILE A O 1
ATOM 632 N N . CYS A 1 79 ? -6.281 2.820 16.046 1.00 91.69 79 CYS A N 1
ATOM 633 C CA . CYS A 1 79 ? -5.078 2.354 15.367 1.00 91.69 79 CYS A CA 1
ATOM 634 C C . CYS A 1 79 ? -5.373 0.980 14.755 1.00 91.69 79 CYS A C 1
ATOM 636 O O . CYS A 1 79 ? -5.545 0.016 15.508 1.00 91.69 79 CYS A O 1
ATOM 638 N N . LEU A 1 80 ? -5.483 0.893 13.428 1.00 91.81 80 LEU A N 1
ATOM 639 C CA . LEU A 1 80 ? -5.716 -0.377 12.747 1.00 91.81 80 LEU A CA 1
ATOM 640 C C . LEU A 1 80 ? -4.389 -1.147 12.649 1.00 91.81 80 LEU A C 1
ATOM 642 O O . LEU A 1 80 ? -3.388 -0.571 12.215 1.00 91.81 80 LEU A O 1
ATOM 646 N N . PRO A 1 81 ? -4.340 -2.425 13.062 1.00 91.62 81 PRO A N 1
ATOM 647 C CA .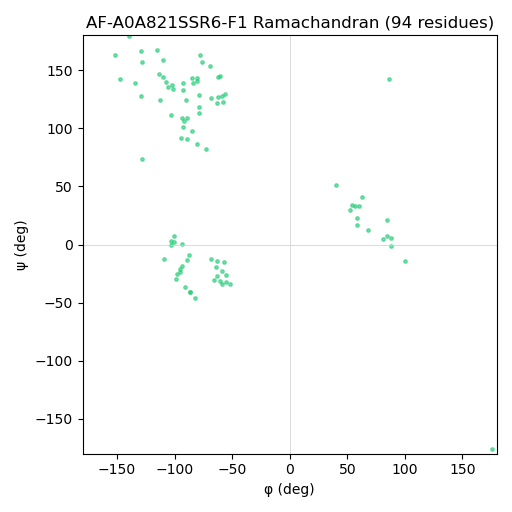 PRO A 1 81 ? -3.143 -3.242 12.911 1.00 91.62 81 PRO A CA 1
ATOM 648 C C . PRO A 1 81 ? -2.740 -3.402 11.443 1.00 91.62 81 PRO A C 1
ATOM 650 O O . PRO A 1 81 ? -3.596 -3.598 10.590 1.00 91.62 81 PRO A O 1
ATOM 653 N N . LEU A 1 82 ? -1.432 -3.451 11.177 1.00 90.25 82 LEU A N 1
ATOM 654 C CA . LEU A 1 82 ? -0.875 -3.729 9.840 1.00 90.25 82 LEU A CA 1
ATOM 655 C C . LEU A 1 82 ? -1.447 -5.000 9.182 1.00 90.25 82 LEU A C 1
ATOM 657 O O . LEU A 1 82 ? -1.631 -5.052 7.975 1.00 90.25 82 LEU A O 1
ATOM 661 N N . ALA A 1 83 ? -1.760 -6.022 9.984 1.00 90.25 83 ALA A N 1
ATOM 662 C CA . ALA A 1 83 ? -2.312 -7.293 9.505 1.00 90.25 83 ALA A CA 1
ATOM 663 C C . ALA A 1 83 ? -3.743 -7.193 8.942 1.00 90.25 83 ALA A C 1
ATOM 665 O O . ALA A 1 83 ? -4.218 -8.154 8.344 1.00 90.25 83 ALA A O 1
ATOM 666 N N . ASN A 1 84 ? -4.415 -6.068 9.179 1.00 91.25 84 ASN A N 1
ATOM 667 C CA . ASN A 1 84 ? -5.754 -5.763 8.691 1.00 91.25 84 ASN A CA 1
ATOM 668 C C . ASN A 1 84 ? -5.722 -4.793 7.499 1.00 91.25 84 ASN A C 1
ATOM 670 O O . ASN A 1 84 ? -6.766 -4.379 7.023 1.00 91.25 84 ASN A O 1
ATOM 674 N N . SER A 1 85 ? -4.536 -4.405 7.028 1.00 89.06 85 SER A N 1
ATOM 675 C CA . SER A 1 85 ? -4.390 -3.645 5.790 1.00 89.06 85 SER A CA 1
ATOM 676 C C . SER A 1 85 ? -4.354 -4.585 4.588 1.00 89.06 85 SER A C 1
ATOM 678 O O . SER A 1 85 ? -3.715 -5.640 4.637 1.00 89.06 85 SER A O 1
ATOM 680 N N . ASN A 1 86 ? -4.958 -4.160 3.482 1.00 85.38 86 ASN A N 1
ATOM 681 C CA . ASN A 1 86 ? -4.950 -4.821 2.183 1.00 85.38 86 ASN A CA 1
ATOM 682 C C . ASN A 1 86 ? -5.415 -6.291 2.242 1.00 85.38 86 ASN A C 1
ATOM 684 O O . ASN A 1 86 ? -4.937 -7.150 1.497 1.00 85.38 86 ASN A O 1
ATOM 688 N N . ASP A 1 87 ? -6.364 -6.592 3.134 1.00 88.56 87 ASP A N 1
ATOM 689 C CA . ASP A 1 87 ? -6.967 -7.922 3.300 1.00 88.56 87 ASP A CA 1
ATOM 690 C C . ASP A 1 87 ? -8.262 -8.103 2.474 1.00 88.56 87 ASP A C 1
ATOM 692 O O . ASP A 1 87 ? -8.880 -9.173 2.466 1.00 88.56 87 ASP A O 1
ATOM 696 N N . GLY A 1 88 ? -8.653 -7.061 1.733 1.00 87.69 88 GLY A N 1
ATOM 697 C CA . GLY A 1 88 ? -9.867 -7.012 0.921 1.00 87.69 88 GLY A CA 1
ATOM 698 C C . GLY A 1 88 ? -11.127 -6.611 1.695 1.00 87.69 88 GLY A C 1
ATOM 699 O O . GLY A 1 88 ? -12.224 -6.664 1.127 1.00 87.69 88 GLY A O 1
ATOM 700 N N . ILE A 1 89 ? -11.000 -6.211 2.962 1.00 90.75 89 ILE A N 1
ATOM 701 C CA . ILE A 1 89 ? -12.084 -5.725 3.814 1.00 90.75 89 ILE A CA 1
ATOM 702 C C . ILE A 1 89 ? -11.948 -4.209 3.971 1.00 90.75 89 ILE A C 1
ATOM 704 O O . ILE A 1 89 ? -10.878 -3.668 4.182 1.00 90.75 89 ILE A O 1
ATOM 708 N N . ILE A 1 90 ? -13.061 -3.483 3.862 1.00 90.88 90 ILE A N 1
ATOM 709 C CA . ILE A 1 90 ? -13.055 -2.039 4.117 1.00 90.88 90 ILE A CA 1
ATOM 710 C C . ILE A 1 90 ? -13.216 -1.830 5.623 1.00 90.88 90 ILE A C 1
ATOM 712 O O . ILE A 1 90 ? -14.344 -1.835 6.122 1.00 90.88 90 ILE A O 1
ATOM 716 N N . ASP A 1 91 ? -12.117 -1.622 6.347 1.00 91.38 91 ASP A N 1
ATOM 717 C CA . ASP A 1 91 ? -12.188 -1.273 7.771 1.00 91.38 91 ASP A CA 1
ATOM 718 C C . ASP A 1 91 ? -12.450 0.229 7.968 1.00 91.38 91 ASP A C 1
ATOM 720 O O . ASP A 1 91 ? -13.353 0.625 8.721 1.00 91.38 91 ASP A O 1
ATOM 724 N N . CYS A 1 92 ? -11.728 1.080 7.235 1.00 92.25 92 CYS A N 1
ATOM 725 C CA . CYS A 1 92 ? -11.722 2.530 7.440 1.00 92.25 92 CYS A CA 1
ATOM 726 C C . CYS A 1 92 ? -12.407 3.315 6.314 1.00 92.25 92 CYS A C 1
ATOM 728 O O . CYS A 1 92 ? -12.512 2.869 5.170 1.00 92.25 92 CYS A O 1
ATOM 730 N N . TYR A 1 93 ? -12.830 4.546 6.612 1.00 90.12 93 TYR A N 1
ATOM 731 C CA . TYR A 1 93 ? -13.172 5.521 5.578 1.00 90.12 93 TYR A CA 1
ATOM 732 C C . TYR A 1 93 ? -11.964 5.754 4.666 1.00 90.12 93 TYR A C 1
ATOM 734 O O . TYR A 1 93 ? -10.913 6.176 5.135 1.00 90.12 93 TYR A O 1
ATOM 742 N N . GLY A 1 94 ? -12.138 5.515 3.366 1.00 78.75 94 GLY A N 1
ATOM 743 C CA . GLY A 1 94 ? -11.052 5.583 2.381 1.00 78.75 94 GLY A CA 1
ATOM 744 C C . GLY A 1 94 ? -10.475 4.221 1.979 1.00 78.75 94 GLY A C 1
ATOM 745 O O . GLY A 1 94 ? -9.861 4.154 0.922 1.00 78.75 94 GLY A O 1
ATOM 746 N N . GLY A 1 95 ? -10.777 3.152 2.731 1.00 74.44 95 GLY A N 1
ATOM 747 C CA . GLY A 1 95 ? -10.267 1.793 2.512 1.00 74.44 95 GLY A CA 1
ATOM 748 C C . GLY A 1 95 ? -8.917 1.565 3.189 1.00 74.44 95 GLY A C 1
ATOM 749 O O . GLY A 1 95 ? -8.104 2.485 3.247 1.00 74.44 95 GLY A O 1
ATOM 750 N N . THR A 1 96 ? -8.707 0.364 3.726 1.00 64.25 96 THR A N 1
ATOM 751 C CA . THR A 1 96 ? -7.430 -0.077 4.305 1.00 64.25 96 THR A CA 1
ATOM 752 C C . THR A 1 96 ? -7.218 -1.525 3.982 1.00 64.25 96 THR A C 1
ATOM 754 O O . THR A 1 96 ? -8.071 -2.324 4.404 1.00 64.25 96 THR A O 1
#

Nearest PDB structures (foldseek):
  8em4-assembly1_B  TM=3.221E-01  e=2.073E+00  Mus musculus
  7xs4-assembly1_A  TM=2.428E-01  e=1.533E+00  Arabidopsis thaliana

pLDDT: mean 85.73, std 8.53, range [41.72, 95.25]